Protein AF-A0A5M3M8F8-F1 (afdb_monomer)

Foldseek 3Di:
DQFQAEDEAEPPPKDKWKWAAEPPPTGTDDGRHDHAAKMWIQIPPFAIKIWGWPACPDPDERTWIDIPFWPDTFAADDRHHWYWYAYPNQKIKIDDGPDIIIGGHDHDDD

Radius of gyration: 13.14 Å; Cα contacts (8 Å, |Δi|>4): 275; chains: 1; bounding box: 34×29×32 Å

Organism: Coniophora puteana (strain RWD-64-598) (NCBI:txid741705)

Mean predicted aligned error: 5.83 Å

Sequence (110 aa):
MTWTIATVSVPSGKTYTIVGGPDGQEGAFTPGYWFSTKAYLIIPNLGYIQFEDQGNKVPGGDWSVKVSGTSSNWFYGGGGQMKITVNADGSFSITGGQKDTSGKVIAWAI

Secondary structure (DSSP, 8-state):
-----EEEE--TT---EEEEESTT--EEE-TT---SSEEEEEETTTEEEEEEEEET-STTSSEEEEETTBSS-EEE-TT--EEEEE-TTSEEEEESSSB-EEEE-BPPP-

Structure (mmCIF, N/CA/C/O backbone):
data_AF-A0A5M3M8F8-F1
#
_entry.id   AF-A0A5M3M8F8-F1
#
loop_
_atom_site.group_PDB
_atom_site.id
_atom_site.type_symbol
_atom_site.label_atom_id
_atom_site.label_alt_id
_atom_site.label_comp_id
_atom_site.label_asym_id
_atom_site.label_entit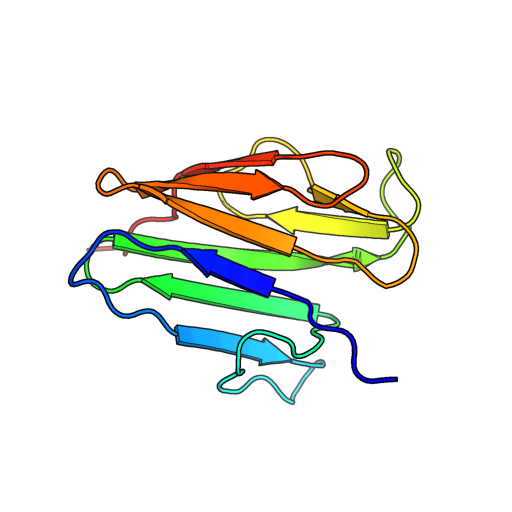y_id
_atom_site.label_seq_id
_atom_site.pdbx_PDB_ins_code
_atom_site.Cartn_x
_atom_site.Cartn_y
_atom_site.Cartn_z
_atom_site.occupancy
_atom_site.B_iso_or_equiv
_atom_site.auth_seq_id
_atom_site.auth_comp_id
_atom_site.auth_asym_id
_atom_site.auth_atom_id
_atom_site.pdbx_PDB_model_num
ATOM 1 N N . MET A 1 1 ? 8.967 -15.821 -13.588 1.00 35.94 1 MET A N 1
ATOM 2 C CA . MET A 1 1 ? 9.188 -15.626 -12.140 1.00 35.94 1 MET A CA 1
ATOM 3 C C . MET A 1 1 ? 8.011 -14.838 -11.607 1.00 35.94 1 MET A C 1
ATOM 5 O O . MET A 1 1 ? 7.681 -13.817 -12.194 1.00 35.94 1 MET A O 1
ATOM 9 N N . THR A 1 2 ? 7.342 -15.354 -10.583 1.00 31.98 2 THR A N 1
ATOM 10 C CA . THR A 1 2 ? 6.189 -14.711 -9.942 1.00 31.98 2 THR A CA 1
ATOM 11 C C . THR A 1 2 ? 6.731 -13.848 -8.808 1.00 31.98 2 THR A C 1
ATOM 13 O O . THR A 1 2 ? 7.399 -14.371 -7.919 1.00 31.98 2 THR A O 1
ATOM 16 N N . TRP A 1 3 ? 6.540 -12.533 -8.881 1.00 37.00 3 TRP A N 1
ATOM 17 C CA . TRP A 1 3 ? 7.137 -11.585 -7.939 1.00 37.00 3 TRP A CA 1
ATOM 18 C C . TRP A 1 3 ? 6.126 -11.205 -6.863 1.00 37.00 3 TRP A C 1
ATOM 20 O O . TRP A 1 3 ? 5.084 -10.645 -7.178 1.00 37.00 3 TRP A O 1
ATOM 30 N N . THR A 1 4 ? 6.438 -11.509 -5.602 1.00 42.19 4 THR A N 1
ATOM 31 C CA . THR A 1 4 ? 5.592 -11.190 -4.448 1.00 42.19 4 THR A CA 1
ATOM 32 C C . THR A 1 4 ? 5.603 -9.685 -4.172 1.00 42.19 4 THR A C 1
ATOM 34 O O . THR A 1 4 ? 6.583 -9.170 -3.645 1.00 42.19 4 THR A O 1
ATOM 37 N N . ILE A 1 5 ? 4.530 -8.974 -4.515 1.00 57.72 5 ILE A N 1
ATOM 38 C CA . ILE A 1 5 ? 4.535 -7.503 -4.497 1.00 57.72 5 ILE A CA 1
ATOM 39 C C . ILE A 1 5 ? 4.091 -6.865 -3.178 1.00 57.72 5 ILE A C 1
ATOM 41 O O . ILE A 1 5 ? 4.532 -5.756 -2.903 1.00 57.72 5 ILE A O 1
ATOM 45 N N . ALA A 1 6 ? 3.321 -7.538 -2.313 1.00 65.31 6 ALA A N 1
ATOM 46 C CA . ALA A 1 6 ? 2.947 -6.965 -1.016 1.00 65.31 6 ALA A CA 1
ATOM 47 C C . ALA A 1 6 ? 2.854 -8.005 0.110 1.00 65.31 6 ALA A C 1
ATOM 49 O O . ALA A 1 6 ? 2.089 -8.961 -0.002 1.00 65.31 6 ALA A O 1
ATOM 50 N N . THR A 1 7 ? 3.559 -7.772 1.219 1.00 77.25 7 THR A N 1
ATOM 51 C CA . THR A 1 7 ? 3.269 -8.403 2.519 1.00 77.25 7 THR A CA 1
ATOM 52 C C . THR A 1 7 ? 2.545 -7.383 3.390 1.00 77.25 7 THR A C 1
ATOM 54 O O . THR A 1 7 ? 3.053 -6.278 3.575 1.00 77.25 7 THR A O 1
ATOM 57 N N . VAL A 1 8 ? 1.377 -7.743 3.929 1.00 81.75 8 VAL A N 1
ATOM 58 C CA . VAL A 1 8 ? 0.536 -6.843 4.732 1.00 81.75 8 VAL A CA 1
ATOM 59 C C . VAL A 1 8 ? 0.407 -7.363 6.160 1.00 81.75 8 VAL A C 1
ATOM 61 O O . VAL A 1 8 ? -0.010 -8.501 6.377 1.00 81.75 8 VAL A O 1
ATOM 64 N N . SER A 1 9 ? 0.721 -6.501 7.123 1.00 84.56 9 SER A N 1
ATOM 65 C CA . SER A 1 9 ? 0.442 -6.695 8.543 1.00 84.56 9 SER A CA 1
ATOM 66 C C . SER A 1 9 ? -0.591 -5.666 8.996 1.00 84.56 9 SER A C 1
ATOM 68 O O . SER A 1 9 ? -0.378 -4.461 8.854 1.00 84.56 9 SER A O 1
ATOM 70 N N . VAL A 1 10 ? -1.717 -6.139 9.524 1.00 87.25 10 VAL A N 1
ATOM 71 C CA . VAL A 1 10 ? -2.763 -5.312 10.143 1.00 87.25 10 VAL A CA 1
ATOM 72 C C . VAL A 1 10 ? -2.892 -5.680 11.625 1.00 87.25 10 VAL A C 1
ATOM 74 O O . VAL A 1 10 ? -2.460 -6.766 12.021 1.00 87.25 10 VAL A O 1
ATOM 77 N N . PRO A 1 11 ? -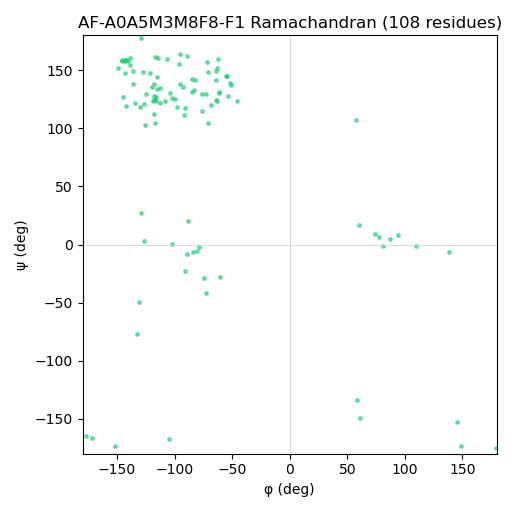3.492 -4.818 12.464 1.00 82.81 11 PRO A N 1
ATOM 78 C CA . PRO A 1 11 ? -3.710 -5.124 13.873 1.00 82.81 11 PRO A CA 1
ATOM 79 C C . PRO A 1 11 ? -4.491 -6.429 14.052 1.00 82.81 11 PRO A C 1
ATOM 81 O O . PRO A 1 11 ? -5.393 -6.731 13.266 1.00 82.81 11 PRO A O 1
ATOM 84 N N . SER A 1 12 ? -4.169 -7.179 15.109 1.00 81.69 12 SER A N 1
ATOM 85 C CA . SER A 1 12 ? -4.840 -8.447 15.419 1.00 81.69 12 SER A CA 1
ATOM 86 C C . SER A 1 12 ? -6.365 -8.291 15.434 1.00 81.69 12 SER A C 1
ATOM 88 O O . SER A 1 12 ? -6.896 -7.305 15.947 1.00 81.69 12 SER A O 1
ATOM 90 N N . GLY A 1 13 ? -7.069 -9.261 14.848 1.00 74.12 13 GLY A N 1
ATOM 91 C CA . GLY A 1 13 ? -8.531 -9.260 14.746 1.00 74.12 13 GLY A CA 1
ATOM 92 C C . GLY A 1 13 ? -9.109 -8.412 13.606 1.00 74.12 13 GLY A C 1
ATOM 93 O O . GLY A 1 13 ? -10.327 -8.405 13.433 1.00 74.12 13 GLY A O 1
ATOM 94 N N . LYS A 1 14 ? -8.284 -7.726 12.803 1.00 81.38 14 LYS A N 1
ATOM 95 C CA . LYS A 1 14 ? -8.740 -7.073 11.566 1.00 81.38 14 LYS A CA 1
ATOM 96 C C . LYS A 1 14 ? -8.509 -7.966 10.350 1.00 81.38 14 LYS A C 1
ATOM 98 O O . LYS A 1 14 ? -7.458 -8.582 10.198 1.00 81.38 14 LYS A O 1
ATOM 103 N N . THR A 1 15 ? -9.494 -7.9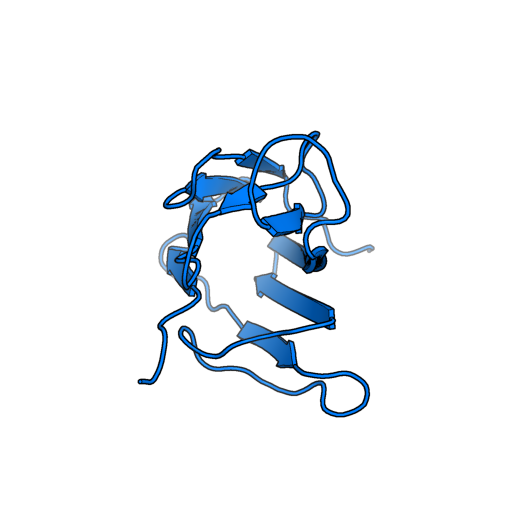95 9.459 1.00 86.50 15 THR A N 1
ATOM 104 C CA . THR A 1 15 ? -9.348 -8.528 8.102 1.00 86.50 15 THR A CA 1
ATOM 105 C C . THR A 1 15 ? -8.886 -7.420 7.159 1.00 86.50 15 THR A C 1
ATOM 107 O O . THR A 1 15 ? -8.995 -6.231 7.471 1.00 86.50 15 THR A O 1
ATOM 110 N N . TYR A 1 16 ? -8.361 -7.800 5.999 1.00 86.75 16 TYR A N 1
ATOM 111 C CA . TYR A 1 16 ? -8.072 -6.864 4.921 1.00 86.75 16 TYR A CA 1
ATOM 112 C C . TYR A 1 16 ? -8.371 -7.501 3.568 1.00 86.75 16 TYR A C 1
ATOM 114 O O . TYR A 1 16 ? -8.422 -8.724 3.429 1.00 86.75 16 TYR A O 1
ATOM 122 N N . THR A 1 17 ? -8.572 -6.664 2.561 1.00 87.50 17 THR A N 1
ATOM 123 C CA . THR A 1 17 ? -8.720 -7.096 1.170 1.00 87.50 17 THR A CA 1
ATOM 124 C C . THR A 1 17 ? -7.899 -6.176 0.292 1.00 87.50 17 THR A C 1
ATOM 126 O O . THR A 1 17 ? -7.879 -4.967 0.515 1.00 87.50 17 THR A O 1
ATOM 129 N N . ILE A 1 18 ? -7.206 -6.744 -0.691 1.00 85.56 18 ILE A N 1
ATOM 130 C CA . ILE A 1 18 ? -6.529 -5.968 -1.724 1.00 85.56 18 ILE A CA 1
ATOM 131 C C . ILE A 1 18 ? -7.370 -6.075 -2.991 1.00 85.56 18 ILE A C 1
ATOM 133 O O . ILE A 1 18 ? -7.761 -7.174 -3.378 1.00 85.56 18 ILE A O 1
ATOM 137 N N . VAL A 1 19 ? -7.664 -4.942 -3.619 1.00 85.25 19 VAL A N 1
ATOM 138 C CA . VAL A 1 19 ? -8.355 -4.870 -4.911 1.00 85.25 19 VAL A CA 1
ATOM 139 C C . VAL A 1 19 ? -7.491 -4.054 -5.856 1.00 85.25 19 VAL A C 1
ATOM 141 O O . VAL A 1 19 ? -7.059 -2.973 -5.482 1.00 85.25 19 VAL A O 1
ATOM 144 N N . GLY A 1 20 ? -7.200 -4.533 -7.055 1.00 80.06 20 GLY A N 1
ATOM 145 C CA . GLY A 1 20 ? -6.348 -3.818 -8.008 1.00 80.06 20 GLY A CA 1
ATOM 146 C C . GLY A 1 20 ? -6.250 -4.571 -9.318 1.00 80.06 20 GLY A C 1
ATOM 147 O O . GLY A 1 20 ? -7.062 -5.456 -9.544 1.00 80.06 20 GLY A O 1
ATOM 148 N N . GLY A 1 21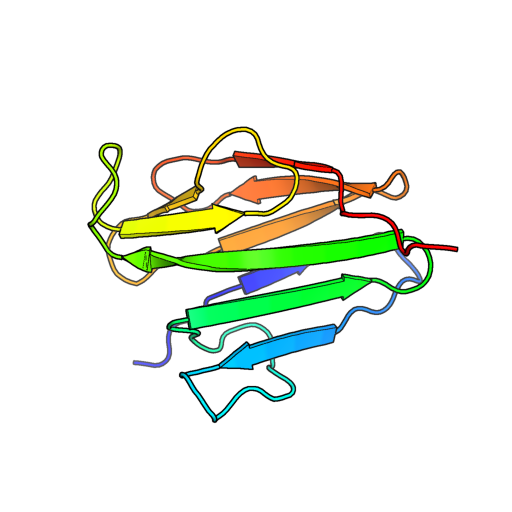 ? -5.290 -4.231 -10.171 1.00 70.38 21 GLY A N 1
ATOM 149 C CA . GLY A 1 21 ? -4.997 -4.991 -11.386 1.00 70.38 21 GLY A CA 1
ATOM 150 C C . GLY A 1 21 ? -4.470 -4.125 -12.522 1.00 70.38 21 GLY A C 1
ATOM 151 O O . GLY A 1 21 ? -4.159 -2.953 -12.304 1.00 70.38 21 GLY A O 1
ATOM 152 N N . PRO A 1 22 ? -4.295 -4.704 -13.718 1.00 74.00 22 PRO A N 1
ATOM 153 C CA . PRO A 1 22 ? -4.172 -3.939 -14.952 1.00 74.00 22 PRO A CA 1
ATOM 154 C C . PRO A 1 22 ? -5.449 -3.141 -15.241 1.00 74.00 22 PRO A C 1
ATOM 156 O O . PRO A 1 22 ? -6.524 -3.493 -14.758 1.00 74.00 22 PRO A O 1
ATOM 159 N N . ASP A 1 23 ? -5.325 -2.107 -16.074 1.00 72.75 23 ASP A N 1
ATOM 160 C CA . ASP A 1 23 ? -6.451 -1.268 -16.500 1.00 72.75 23 ASP A CA 1
ATOM 161 C C . ASP A 1 23 ? -7.594 -2.113 -17.086 1.00 72.75 23 ASP A C 1
ATOM 163 O O . ASP A 1 23 ? -7.372 -2.945 -17.976 1.00 72.75 23 ASP A O 1
ATOM 167 N N . GLY A 1 24 ? -8.809 -1.920 -16.573 1.00 69.88 24 GLY A N 1
ATOM 168 C CA . GLY A 1 24 ? -10.003 -2.649 -17.013 1.00 69.88 24 GLY A CA 1
ATOM 169 C C . GLY A 1 24 ? -10.076 -4.105 -16.537 1.00 69.88 24 GLY A C 1
ATOM 170 O O . GLY A 1 24 ? -10.941 -4.854 -16.997 1.00 69.88 24 GLY A O 1
ATOM 171 N N . GLN A 1 25 ? -9.177 -4.521 -15.640 1.00 72.12 25 GLN A N 1
ATOM 172 C CA . GLN A 1 25 ? -9.156 -5.848 -15.013 1.00 72.12 25 GLN A CA 1
ATOM 173 C C . GLN A 1 25 ? -9.057 -5.757 -13.484 1.00 72.12 25 GLN A C 1
ATOM 175 O O . GLN A 1 25 ? -8.540 -6.669 -12.831 1.00 72.12 25 GLN A O 1
ATOM 180 N N . GLU A 1 26 ? -9.537 -4.660 -12.898 1.00 77.50 26 GLU A N 1
ATOM 181 C CA . GLU A 1 26 ? -9.526 -4.479 -11.454 1.00 77.50 26 GLU A CA 1
ATOM 182 C C . GLU A 1 26 ? -10.414 -5.527 -10.765 1.00 77.50 26 GLU A C 1
ATOM 184 O O . GLU A 1 26 ? -11.606 -5.658 -11.044 1.00 77.50 26 GLU A O 1
ATOM 189 N N . GLY A 1 27 ? -9.834 -6.281 -9.834 1.00 77.44 27 GLY A N 1
ATOM 190 C CA . GLY A 1 27 ? -10.516 -7.357 -9.117 1.00 77.44 27 GLY A CA 1
ATOM 191 C C . GLY A 1 27 ? -9.930 -7.583 -7.730 1.00 77.44 27 GLY A C 1
ATOM 192 O O . GLY A 1 27 ? -9.084 -6.817 -7.278 1.00 77.44 27 GLY A O 1
ATOM 193 N N . ALA A 1 28 ? -10.376 -8.631 -7.033 1.00 75.56 28 ALA A N 1
ATOM 194 C CA . ALA A 1 28 ? -9.777 -9.040 -5.762 1.00 75.56 28 ALA A CA 1
ATOM 195 C C . ALA A 1 28 ? -8.402 -9.683 -6.001 1.00 75.56 28 ALA A C 1
ATOM 197 O O . ALA A 1 28 ? -8.267 -10.575 -6.838 1.00 75.56 28 ALA A O 1
ATOM 198 N N . PHE A 1 29 ? -7.382 -9.222 -5.279 1.00 73.12 29 PHE A N 1
ATOM 199 C CA . PHE A 1 29 ? -5.987 -9.621 -5.464 1.00 73.12 29 PHE A CA 1
ATOM 200 C C . PHE A 1 29 ? -5.460 -10.298 -4.200 1.00 73.12 29 PHE A C 1
ATOM 202 O O . PHE A 1 29 ? -5.706 -9.862 -3.074 1.00 73.12 29 PHE A O 1
ATOM 209 N N . THR A 1 30 ? -4.704 -11.377 -4.388 1.00 64.62 30 THR A N 1
ATOM 210 C CA . THR A 1 30 ? -3.957 -12.021 -3.305 1.00 64.62 30 THR A CA 1
ATOM 211 C C . THR A 1 30 ? -2.637 -11.271 -3.080 1.00 64.62 30 THR A C 1
ATOM 213 O O . THR A 1 30 ? -2.008 -10.849 -4.058 1.00 64.62 30 THR A O 1
ATOM 216 N N . PRO A 1 31 ? -2.182 -11.105 -1.821 1.00 60.53 31 PRO A N 1
ATOM 217 C CA . PRO A 1 31 ? -0.836 -10.630 -1.515 1.00 60.53 31 PRO A CA 1
ATOM 218 C C . PRO A 1 31 ? 0.201 -11.358 -2.374 1.00 60.53 31 PRO A C 1
ATOM 220 O O . PRO A 1 31 ? 0.249 -12.587 -2.387 1.00 60.53 31 PRO A O 1
ATOM 223 N N . GLY A 1 32 ? 1.001 -10.604 -3.127 1.00 58.72 32 GLY A N 1
ATOM 224 C CA . GLY A 1 32 ? 2.003 -11.182 -4.017 1.00 58.72 32 GLY A CA 1
ATOM 225 C C . GLY A 1 32 ? 1.729 -11.066 -5.518 1.00 58.72 32 GLY A C 1
ATOM 226 O O . GLY A 1 32 ? 2.566 -11.507 -6.294 1.00 58.72 32 GLY A O 1
ATOM 227 N N . TYR A 1 33 ? 0.608 -10.481 -5.939 1.00 62.44 33 TYR A N 1
ATOM 228 C CA . TYR A 1 33 ? 0.312 -10.226 -7.354 1.00 62.44 33 TYR A CA 1
ATOM 229 C C . TYR A 1 33 ? 0.678 -8.798 -7.792 1.00 62.44 33 TYR A C 1
ATOM 231 O O . TYR A 1 33 ? 0.702 -7.878 -6.975 1.00 62.44 33 TYR A O 1
ATOM 239 N N . TRP A 1 34 ? 0.941 -8.613 -9.088 1.00 67.06 34 TRP A N 1
ATOM 240 C CA . TRP A 1 34 ? 1.335 -7.332 -9.680 1.00 67.06 34 TRP A CA 1
ATOM 241 C C . TRP A 1 34 ? 0.144 -6.457 -10.043 1.00 67.06 34 TRP A C 1
ATOM 243 O O . TRP A 1 34 ? -0.875 -6.956 -10.510 1.00 67.06 34 TRP A O 1
ATOM 253 N N . PHE A 1 35 ? 0.289 -5.149 -9.842 1.00 73.12 35 PHE A N 1
ATOM 254 C CA . PHE A 1 35 ? -0.626 -4.133 -10.353 1.00 73.12 35 PHE A CA 1
ATOM 255 C C . PHE A 1 35 ? 0.167 -3.178 -11.246 1.00 73.12 35 PHE A C 1
ATOM 257 O O . PHE A 1 35 ? 1.350 -2.956 -10.999 1.00 73.12 35 PHE A O 1
ATOM 264 N N . SER A 1 36 ? -0.472 -2.636 -12.281 1.00 71.19 36 SER A N 1
ATOM 265 C CA . SER A 1 36 ? 0.171 -1.708 -13.227 1.00 71.19 36 SER A CA 1
ATOM 266 C C . SER A 1 36 ? -0.590 -0.393 -13.400 1.00 71.19 36 SER A C 1
ATOM 268 O O . SER A 1 36 ? -0.204 0.439 -14.216 1.00 71.19 36 SER A O 1
ATOM 270 N N . THR A 1 37 ? -1.688 -0.200 -12.663 1.00 80.94 37 THR A N 1
ATOM 271 C CA . THR A 1 37 ? -2.444 1.059 -12.635 1.00 80.94 37 THR A CA 1
ATOM 272 C C . THR A 1 37 ? -2.753 1.461 -11.204 1.00 80.94 37 THR A C 1
ATOM 274 O O . THR A 1 37 ? -2.080 2.330 -10.648 1.00 80.94 37 THR A O 1
ATOM 277 N N . LYS A 1 38 ? -3.741 0.820 -10.578 1.00 86.50 38 LYS A N 1
ATOM 278 C CA . LYS A 1 38 ? -4.184 1.126 -9.220 1.00 86.50 38 LYS A CA 1
ATOM 279 C C . LYS A 1 38 ? -4.415 -0.137 -8.410 1.00 86.50 38 LYS A C 1
ATOM 281 O O . LYS A 1 38 ? -4.820 -1.176 -8.928 1.00 86.50 38 LYS A O 1
ATOM 286 N N . ALA A 1 39 ? -4.185 -0.013 -7.113 1.00 87.69 39 ALA A N 1
ATOM 287 C CA . ALA A 1 39 ? -4.598 -0.992 -6.127 1.00 87.69 39 ALA A CA 1
ATOM 288 C C . ALA A 1 39 ? -5.095 -0.292 -4.859 1.00 87.69 39 ALA A C 1
ATOM 290 O O . ALA A 1 39 ? -4.749 0.853 -4.579 1.00 87.69 39 ALA A O 1
ATOM 291 N N . TYR A 1 40 ? -5.894 -0.999 -4.078 1.00 88.69 40 TYR A N 1
ATOM 292 C CA . TYR A 1 40 ? -6.530 -0.537 -2.859 1.00 88.69 40 TYR A CA 1
ATOM 293 C C . TYR A 1 40 ? -6.353 -1.606 -1.793 1.00 88.69 40 TYR A C 1
ATOM 295 O O . TYR A 1 40 ? -6.804 -2.734 -1.974 1.00 88.69 40 TYR A O 1
ATOM 303 N N . LEU A 1 41 ? -5.725 -1.255 -0.674 1.00 90.38 41 LEU A N 1
ATOM 304 C CA . LEU A 1 41 ? -5.775 -2.047 0.550 1.00 90.38 41 LEU A CA 1
ATOM 305 C C . LEU A 1 41 ? -6.938 -1.533 1.395 1.00 90.38 41 LEU A C 1
ATOM 307 O O . LEU A 1 41 ? -6.886 -0.419 1.912 1.00 90.38 41 LEU A O 1
ATOM 311 N N . ILE A 1 42 ? -7.975 -2.347 1.527 1.00 91.44 42 ILE A N 1
ATOM 312 C CA . ILE A 1 42 ? -9.213 -2.048 2.245 1.00 91.44 42 ILE A CA 1
ATOM 313 C C . ILE A 1 42 ? -9.138 -2.691 3.628 1.00 91.44 42 ILE A C 1
ATOM 315 O O . ILE A 1 42 ? -8.928 -3.901 3.744 1.00 91.44 42 ILE A O 1
ATOM 319 N N . ILE A 1 43 ? -9.330 -1.884 4.674 1.00 91.31 43 ILE A N 1
ATOM 320 C CA . ILE A 1 43 ? -9.292 -2.320 6.073 1.00 91.31 43 ILE A CA 1
ATOM 321 C C . ILE A 1 43 ? -10.607 -1.891 6.741 1.00 91.31 43 ILE A C 1
ATOM 323 O O . ILE A 1 43 ? -10.784 -0.708 7.070 1.00 91.31 43 ILE A O 1
ATOM 327 N N . PRO A 1 44 ? -11.554 -2.826 6.952 1.00 89.25 44 PRO A N 1
ATOM 328 C CA . PRO A 1 44 ? -12.836 -2.521 7.573 1.00 89.25 44 PRO A CA 1
ATOM 329 C C . PRO A 1 44 ? -12.689 -1.781 8.909 1.00 89.25 44 PRO A C 1
ATOM 331 O O . PRO A 1 44 ? -11.814 -2.081 9.736 1.00 89.25 44 PRO A O 1
ATOM 334 N N . ASN A 1 45 ? -13.565 -0.794 9.114 1.00 87.56 45 ASN A N 1
ATOM 335 C CA . ASN A 1 45 ? -13.591 0.083 10.291 1.00 87.56 45 ASN A CA 1
ATOM 336 C C . ASN A 1 45 ? -12.309 0.907 10.510 1.00 87.56 45 ASN A C 1
ATOM 338 O O . ASN A 1 45 ? -12.068 1.369 11.622 1.00 87.56 45 ASN A O 1
ATOM 342 N N . LEU A 1 46 ? -11.454 1.041 9.494 1.00 91.06 46 LEU A N 1
ATOM 343 C CA . LEU A 1 46 ? -10.249 1.866 9.566 1.00 91.06 46 LEU A CA 1
ATOM 344 C C . LEU A 1 46 ? -10.135 2.796 8.356 1.00 91.06 46 LEU A C 1
ATOM 346 O O . LEU A 1 46 ? -9.953 3.996 8.530 1.00 91.06 46 LEU A O 1
ATOM 350 N N . GLY A 1 47 ? -10.289 2.258 7.147 1.00 94.25 47 GLY A N 1
ATOM 351 C CA . GLY A 1 47 ? -10.182 3.036 5.916 1.00 94.25 47 GLY A CA 1
ATOM 352 C C . GLY A 1 47 ? -9.570 2.232 4.779 1.00 94.25 47 GLY A C 1
ATOM 353 O O . GLY A 1 47 ? -9.635 0.998 4.765 1.00 94.25 47 GLY A O 1
ATOM 354 N N . TYR A 1 48 ? -8.933 2.937 3.851 1.00 93.88 48 TYR A N 1
ATOM 355 C CA . TYR A 1 48 ? -8.184 2.327 2.760 1.00 93.88 48 TYR A CA 1
ATOM 356 C C . TYR A 1 48 ? -6.855 3.039 2.480 1.00 93.88 48 TYR A C 1
ATOM 358 O O . TYR A 1 48 ? -6.643 4.194 2.858 1.00 93.88 48 TYR A O 1
ATOM 366 N N . ILE A 1 49 ? -5.957 2.331 1.796 1.00 94.06 49 ILE A N 1
ATOM 367 C CA . ILE A 1 49 ? -4.750 2.887 1.179 1.00 94.06 49 ILE A CA 1
ATOM 368 C C . ILE A 1 49 ? -4.856 2.637 -0.321 1.00 94.06 49 ILE A C 1
ATOM 370 O O . ILE A 1 49 ? -5.007 1.492 -0.737 1.00 94.06 49 ILE A O 1
ATOM 374 N N . GLN A 1 50 ? -4.786 3.692 -1.124 1.00 92.94 50 GLN A N 1
ATOM 375 C CA . GLN A 1 50 ? -4.670 3.601 -2.572 1.00 92.94 50 GLN A CA 1
ATOM 376 C C . GLN A 1 50 ? -3.196 3.637 -2.980 1.00 92.94 50 GLN A C 1
ATOM 378 O O . GLN A 1 50 ? -2.428 4.485 -2.520 1.00 92.94 50 GLN A O 1
ATOM 383 N N . PHE A 1 51 ? -2.845 2.748 -3.896 1.00 90.81 51 PHE A N 1
ATOM 384 C CA . PHE A 1 51 ? -1.573 2.671 -4.593 1.00 90.81 51 PHE A CA 1
ATOM 385 C C . PHE A 1 51 ? -1.823 2.997 -6.059 1.00 90.81 51 PHE A C 1
ATOM 387 O O . PHE A 1 51 ? -2.773 2.488 -6.651 1.00 90.81 51 PHE A O 1
ATOM 394 N N . GLU A 1 52 ? -0.986 3.837 -6.644 1.00 90.38 52 GLU A N 1
ATOM 395 C CA . GLU A 1 52 ? -1.017 4.149 -8.068 1.00 90.38 52 GLU A CA 1
ATOM 396 C C . GLU A 1 52 ? 0.394 3.996 -8.625 1.00 90.38 52 GLU A C 1
ATOM 398 O O . GLU A 1 52 ? 1.317 4.682 -8.175 1.00 90.38 52 GLU A O 1
ATOM 403 N N . ASP A 1 53 ? 0.571 3.081 -9.575 1.00 87.69 53 ASP A N 1
ATOM 404 C CA . ASP A 1 53 ? 1.855 2.914 -10.250 1.00 87.69 53 ASP A CA 1
ATOM 405 C C . ASP A 1 53 ? 2.112 4.148 -11.125 1.00 87.69 53 ASP A C 1
ATOM 407 O O . ASP A 1 53 ? 1.310 4.506 -11.988 1.00 87.69 53 ASP A O 1
ATOM 411 N N . GLN A 1 54 ? 3.208 4.854 -10.857 1.00 88.50 54 GLN A N 1
ATOM 412 C CA . GLN A 1 54 ? 3.619 6.034 -11.623 1.00 88.50 54 GLN A CA 1
ATOM 413 C C . GLN A 1 54 ? 4.750 5.709 -12.602 1.00 88.50 54 GLN A C 1
ATOM 415 O O . GLN A 1 54 ? 5.217 6.590 -13.332 1.00 88.50 54 GLN A O 1
ATOM 420 N N . GLY A 1 55 ? 5.198 4.456 -12.636 1.00 86.06 55 GLY A N 1
ATOM 421 C CA . GLY A 1 55 ? 6.324 4.043 -13.446 1.00 86.06 55 GLY A CA 1
ATOM 422 C C . GLY A 1 55 ? 7.618 4.775 -13.060 1.00 86.06 55 GLY A C 1
ATOM 423 O O . GLY A 1 55 ? 7.813 5.204 -11.918 1.00 86.06 55 GLY A O 1
ATOM 424 N N . ASN A 1 56 ? 8.483 4.979 -14.053 1.00 85.44 56 ASN A N 1
ATOM 425 C CA . ASN A 1 56 ? 9.750 5.712 -13.952 1.00 85.44 56 ASN A CA 1
ATOM 426 C C . ASN A 1 56 ? 9.608 7.231 -14.196 1.00 85.44 56 ASN A C 1
ATOM 428 O O . ASN A 1 56 ? 10.570 7.907 -14.555 1.00 85.44 56 ASN A O 1
ATOM 432 N N . LYS A 1 57 ? 8.396 7.782 -14.051 1.00 78.12 57 LYS A N 1
ATOM 433 C CA . LYS A 1 57 ? 8.087 9.178 -14.415 1.00 78.12 57 LYS A CA 1
ATOM 434 C C . LYS A 1 57 ? 8.430 10.195 -13.321 1.00 78.12 57 LYS A C 1
ATOM 436 O O . LYS A 1 57 ? 8.301 11.394 -13.549 1.00 78.12 57 LYS A O 1
ATOM 441 N N . VAL A 1 58 ? 8.827 9.738 -12.131 1.00 80.62 58 VAL A N 1
ATOM 442 C CA . VAL A 1 58 ? 9.049 10.586 -10.951 1.00 80.62 58 VAL A CA 1
ATOM 443 C C . VAL A 1 58 ? 10.521 10.525 -10.526 1.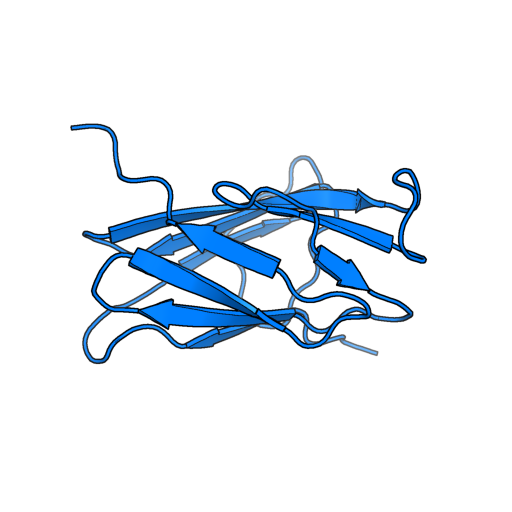00 80.62 58 VAL A C 1
ATOM 445 O O . VAL A 1 58 ? 11.015 9.430 -10.257 1.00 80.62 58 VAL A O 1
ATOM 448 N N . PRO A 1 59 ? 11.226 11.668 -10.408 1.00 75.69 59 PRO A N 1
ATOM 449 C CA . PRO A 1 59 ? 12.597 11.697 -9.901 1.00 75.69 59 PRO A CA 1
ATOM 450 C C . PRO A 1 59 ? 12.686 11.175 -8.458 1.00 75.69 59 PRO A C 1
ATOM 452 O O . PRO A 1 59 ? 11.930 11.618 -7.592 1.00 75.69 59 PRO A O 1
ATOM 455 N N . GLY A 1 60 ? 13.629 10.267 -8.185 1.00 70.06 60 GLY A N 1
ATOM 456 C CA . GLY A 1 60 ? 13.871 9.733 -6.834 1.00 70.06 60 GLY A CA 1
ATOM 457 C C . GLY A 1 60 ? 14.144 8.226 -6.739 1.00 70.06 60 GLY A C 1
ATOM 458 O O . GLY A 1 60 ? 14.482 7.762 -5.653 1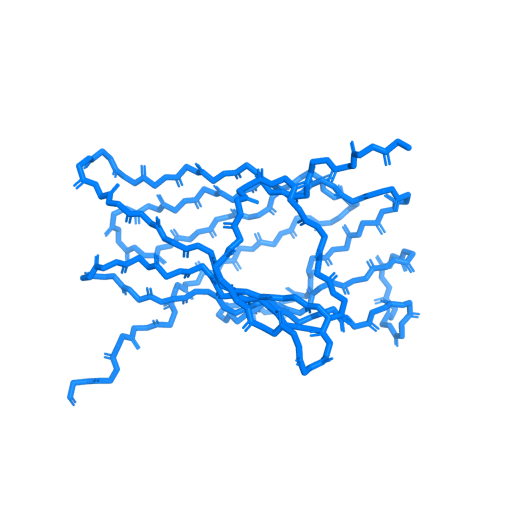.00 70.06 60 GLY A O 1
ATOM 459 N N . GLY A 1 61 ? 14.027 7.480 -7.843 1.00 76.44 61 GLY A N 1
ATOM 460 C CA . GLY A 1 61 ? 14.334 6.047 -7.953 1.00 76.44 61 GLY A CA 1
ATOM 461 C C . GLY A 1 61 ? 14.059 5.526 -9.368 1.00 76.44 61 GLY A C 1
ATOM 462 O O . GLY A 1 61 ? 13.707 6.317 -10.244 1.00 76.44 61 GLY A O 1
ATOM 463 N N . ASP A 1 62 ? 14.202 4.216 -9.586 1.00 84.75 62 ASP A N 1
ATOM 464 C CA . ASP A 1 62 ? 13.977 3.606 -10.911 1.00 84.75 62 ASP A CA 1
ATOM 465 C C . ASP A 1 62 ? 12.483 3.551 -11.261 1.00 84.75 62 ASP A C 1
ATOM 467 O O . ASP A 1 62 ? 12.080 3.860 -12.382 1.00 84.75 62 ASP A O 1
ATOM 471 N N . TRP A 1 63 ? 11.659 3.188 -10.276 1.00 89.06 63 TRP A N 1
ATOM 472 C CA . TRP A 1 63 ? 10.206 3.082 -10.371 1.00 89.06 63 TRP A CA 1
ATOM 473 C C . TRP A 1 63 ? 9.555 3.633 -9.103 1.00 89.06 63 TRP A C 1
ATOM 475 O O . TRP A 1 63 ? 10.166 3.641 -8.027 1.00 89.06 63 TRP A O 1
ATOM 485 N N . SER A 1 64 ? 8.307 4.097 -9.202 1.00 91.12 64 SER A N 1
ATOM 486 C CA . SER A 1 64 ? 7.612 4.678 -8.054 1.00 91.12 64 SER A CA 1
ATOM 487 C C . SER A 1 64 ? 6.124 4.355 -7.998 1.00 91.12 64 SER A C 1
ATOM 489 O O . SER A 1 64 ? 5.442 4.269 -9.017 1.00 91.12 64 SER A O 1
ATOM 491 N N . VAL A 1 65 ? 5.619 4.239 -6.771 1.00 91.00 65 VAL A N 1
ATOM 492 C CA . VAL A 1 65 ? 4.196 4.104 -6.460 1.00 91.00 65 VAL A CA 1
ATOM 493 C C . VAL A 1 65 ? 3.768 5.321 -5.653 1.00 91.00 65 VAL A C 1
ATOM 495 O O . VAL A 1 65 ? 4.323 5.604 -4.584 1.00 91.00 65 VAL A O 1
ATOM 498 N N . LYS A 1 66 ? 2.762 6.043 -6.145 1.00 93.56 66 LYS A N 1
ATOM 499 C CA . LYS A 1 66 ? 2.084 7.078 -5.365 1.00 93.56 66 LYS A CA 1
ATOM 500 C C . LYS A 1 66 ? 1.150 6.398 -4.372 1.00 93.56 66 LYS A C 1
ATOM 502 O O . LYS A 1 66 ? 0.353 5.542 -4.749 1.00 93.56 66 LYS A O 1
ATOM 507 N N . VAL A 1 67 ? 1.251 6.786 -3.107 1.00 94.88 67 VAL A N 1
ATOM 508 C CA . VAL A 1 67 ? 0.492 6.180 -2.011 1.00 94.88 67 VAL A CA 1
ATOM 509 C C . VAL A 1 67 ? -0.399 7.246 -1.385 1.00 94.88 67 VAL A C 1
ATOM 511 O O . VAL A 1 67 ? 0.065 8.331 -1.041 1.00 94.88 67 VAL A O 1
ATOM 514 N N . SER A 1 68 ? -1.696 6.976 -1.253 1.00 95.75 68 SER A N 1
ATOM 515 C CA . SER A 1 68 ? -2.608 7.918 -0.598 1.00 95.75 68 SER A CA 1
ATOM 516 C C . SER A 1 68 ? -2.248 8.098 0.875 1.00 95.75 68 SER A C 1
ATOM 518 O O . SER A 1 68 ? -1.937 7.122 1.557 1.00 95.75 68 SER A O 1
ATOM 520 N N . GLY A 1 69 ? -2.369 9.323 1.384 1.00 94.44 69 GLY A N 1
ATOM 521 C CA . GLY A 1 69 ? -2.124 9.611 2.798 1.00 94.44 69 GLY A CA 1
ATOM 522 C C . GLY A 1 69 ? -0.645 9.692 3.184 1.00 94.44 69 GLY A C 1
ATOM 523 O O . GLY A 1 69 ? -0.350 9.837 4.369 1.00 94.44 69 GLY A O 1
ATOM 524 N N . THR A 1 70 ? 0.273 9.628 2.213 1.00 96.06 70 THR A N 1
ATOM 525 C CA . THR A 1 70 ? 1.701 9.923 2.394 1.00 96.06 70 THR A CA 1
ATOM 526 C C . THR A 1 70 ? 2.058 11.269 1.752 1.00 96.06 70 THR A C 1
ATOM 528 O O . THR A 1 70 ? 1.350 11.771 0.878 1.00 96.06 70 THR A O 1
ATOM 531 N N . SER A 1 71 ? 3.177 11.867 2.172 1.00 91.81 71 SER A N 1
ATOM 532 C CA . SER A 1 71 ? 3.732 13.083 1.552 1.00 91.81 71 SER A CA 1
ATOM 533 C C . SER A 1 71 ? 4.710 12.793 0.408 1.00 91.81 71 SER A C 1
ATOM 535 O O . SER A 1 71 ? 5.155 13.714 -0.275 1.00 91.81 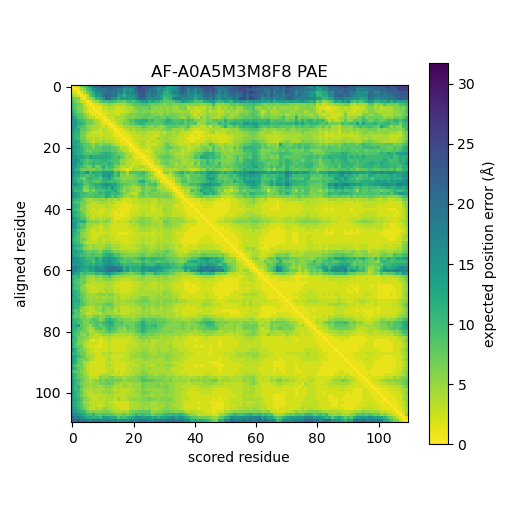71 SER A O 1
ATOM 537 N N . SER A 1 72 ? 5.077 11.524 0.200 1.00 91.12 72 SER A N 1
ATOM 538 C CA . SER A 1 72 ? 6.020 11.118 -0.842 1.00 91.12 72 SER A CA 1
ATOM 539 C C . SER A 1 72 ? 5.725 9.722 -1.383 1.00 91.12 72 SER A C 1
ATOM 541 O O . SER A 1 72 ? 5.198 8.861 -0.668 1.00 91.12 72 SER A O 1
ATOM 543 N N . ASN A 1 73 ? 6.095 9.504 -2.648 1.00 93.06 73 ASN A N 1
ATOM 544 C CA . ASN A 1 73 ? 6.015 8.197 -3.290 1.00 93.06 73 ASN A CA 1
ATOM 545 C C . ASN A 1 73 ? 6.928 7.186 -2.589 1.00 93.06 73 ASN A C 1
ATOM 547 O O . ASN A 1 73 ? 7.980 7.540 -2.049 1.00 93.06 73 ASN A O 1
ATOM 551 N N . TRP A 1 74 ? 6.536 5.919 -2.665 1.00 93.12 74 TRP A N 1
ATOM 552 C CA . TRP A 1 74 ? 7.431 4.801 -2.401 1.00 93.12 74 TRP A CA 1
ATOM 553 C C . TRP A 1 74 ? 8.233 4.503 -3.669 1.00 93.12 74 TRP A C 1
ATOM 555 O O . TRP A 1 74 ? 7.650 4.431 -4.753 1.00 93.12 74 TRP A O 1
ATOM 565 N N . PHE A 1 75 ? 9.549 4.343 -3.548 1.00 91.81 75 PHE A N 1
ATOM 566 C CA . PHE A 1 75 ? 10.428 4.080 -4.692 1.00 91.81 75 PHE A CA 1
ATOM 567 C C . PHE A 1 75 ? 11.060 2.705 -4.578 1.00 91.81 75 PHE A C 1
ATOM 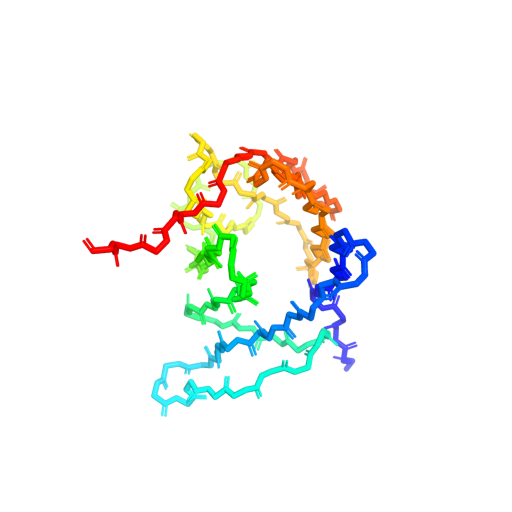569 O O . PHE A 1 75 ? 11.428 2.277 -3.481 1.00 91.81 75 PHE A O 1
ATOM 576 N N . TYR A 1 76 ? 11.232 2.032 -5.709 1.00 88.19 76 TYR A N 1
ATOM 577 C CA . TYR A 1 76 ? 11.817 0.701 -5.772 1.00 88.19 76 TYR A CA 1
ATOM 578 C C . TYR A 1 76 ? 12.650 0.508 -7.040 1.00 88.19 76 TYR A C 1
ATOM 580 O O . TYR A 1 76 ? 12.454 1.186 -8.046 1.00 88.19 76 TYR A O 1
ATOM 588 N N . GLY A 1 77 ? 13.572 -0.451 -6.969 1.00 83.38 77 GLY A N 1
ATOM 589 C CA . GLY A 1 77 ? 14.316 -0.968 -8.114 1.00 83.38 77 GLY A CA 1
ATOM 590 C C . GLY A 1 77 ? 13.966 -2.434 -8.372 1.00 83.38 77 GLY A C 1
ATOM 591 O O . GLY A 1 77 ? 13.462 -3.133 -7.485 1.00 83.38 77 GLY A O 1
ATOM 592 N N . GLY A 1 78 ? 14.241 -2.916 -9.584 1.00 81.50 78 GLY A N 1
ATOM 593 C CA . GLY A 1 78 ? 13.967 -4.303 -9.972 1.00 81.50 78 GLY A CA 1
ATOM 594 C C . GLY A 1 78 ? 12.488 -4.687 -9.828 1.00 81.50 78 GLY A C 1
ATOM 595 O O . GLY A 1 78 ? 11.608 -3.951 -10.256 1.00 81.50 78 GLY A O 1
ATOM 596 N N . GLY A 1 79 ? 12.213 -5.854 -9.236 1.00 73.38 79 GLY A N 1
ATOM 597 C CA . GLY A 1 79 ? 10.861 -6.424 -9.145 1.00 73.38 79 GLY A CA 1
ATOM 598 C C . GLY A 1 79 ? 9.941 -5.849 -8.061 1.00 73.38 79 GLY A C 1
ATOM 599 O O . GLY A 1 79 ? 8.812 -6.311 -7.988 1.00 73.38 79 GLY A O 1
ATOM 600 N N . GLY A 1 80 ? 10.408 -4.903 -7.231 1.00 75.19 80 GLY A N 1
ATOM 601 C CA . GLY A 1 80 ? 9.607 -4.181 -6.225 1.00 75.19 80 GLY A CA 1
ATOM 602 C C . GLY A 1 80 ? 8.888 -5.053 -5.185 1.00 75.19 80 GLY A C 1
ATOM 603 O O . GLY A 1 80 ? 7.869 -5.670 -5.472 1.00 75.19 80 GLY A O 1
ATOM 604 N N . GLN A 1 81 ? 9.357 -5.062 -3.933 1.00 81.94 81 GLN A N 1
ATOM 605 C CA . GLN A 1 81 ? 8.691 -5.800 -2.848 1.00 81.94 81 GLN A CA 1
ATOM 606 C C . GLN A 1 81 ? 8.204 -4.855 -1.754 1.00 81.94 81 GLN A C 1
ATOM 608 O O . GLN A 1 81 ? 8.988 -4.367 -0.941 1.00 81.94 81 GLN A O 1
ATOM 613 N N . MET A 1 82 ? 6.896 -4.614 -1.717 1.00 85.00 82 MET A N 1
ATOM 614 C CA . MET A 1 82 ? 6.279 -3.726 -0.742 1.00 85.00 82 MET A CA 1
ATOM 615 C C . MET A 1 82 ? 5.989 -4.469 0.570 1.00 85.00 82 MET A C 1
ATOM 617 O O . MET A 1 82 ? 5.390 -5.545 0.585 1.00 85.00 82 MET A O 1
ATOM 621 N N . LYS A 1 83 ? 6.375 -3.893 1.707 1.00 88.69 83 LYS A N 1
ATOM 622 C CA . LYS A 1 83 ? 5.997 -4.387 3.041 1.00 88.69 83 LYS A CA 1
ATOM 623 C C . LYS A 1 83 ? 5.188 -3.321 3.755 1.00 88.69 83 LYS A C 1
ATOM 625 O O . LYS A 1 83 ? 5.741 -2.276 4.087 1.00 88.69 83 LYS A O 1
ATOM 630 N N . ILE A 1 84 ? 3.906 -3.588 3.981 1.00 91.50 84 ILE A N 1
ATOM 631 C CA . ILE A 1 84 ? 2.950 -2.640 4.554 1.00 91.50 84 ILE A CA 1
ATOM 632 C C . ILE A 1 84 ? 2.618 -3.074 5.982 1.00 91.50 84 ILE A C 1
ATOM 634 O O . ILE A 1 84 ? 2.121 -4.180 6.198 1.00 91.50 84 ILE A O 1
ATOM 638 N N . THR A 1 85 ? 2.834 -2.183 6.944 1.00 94.06 85 THR A N 1
ATOM 639 C CA . THR A 1 85 ? 2.416 -2.375 8.339 1.00 94.06 85 THR A CA 1
ATOM 640 C C . THR A 1 85 ? 1.419 -1.293 8.707 1.00 94.06 85 THR A C 1
ATOM 642 O O . THR A 1 85 ? 1.727 -0.111 8.575 1.00 94.06 85 THR A O 1
ATOM 645 N N . VAL A 1 86 ? 0.238 -1.688 9.179 1.00 94.44 86 VAL A N 1
ATOM 646 C CA . VAL A 1 86 ? -0.830 -0.777 9.603 1.00 94.44 86 VAL A CA 1
ATOM 647 C C . VAL A 1 86 ? -1.073 -0.927 11.100 1.00 94.44 86 VAL A C 1
ATOM 649 O O . VAL A 1 86 ? -1.191 -2.037 11.615 1.00 94.44 86 VAL A O 1
ATOM 652 N N . ASN A 1 87 ? -1.176 0.199 11.796 1.00 93.69 87 ASN A N 1
ATOM 653 C CA . ASN A 1 87 ? -1.445 0.267 13.227 1.00 93.69 87 ASN A CA 1
ATOM 654 C C . ASN A 1 87 ? -2.941 0.460 13.510 1.00 93.69 87 ASN A C 1
ATOM 656 O O . ASN A 1 87 ? -3.725 0.852 12.644 1.00 93.69 87 ASN A O 1
ATOM 660 N N . ALA A 1 88 ? -3.344 0.204 14.757 1.00 91.19 88 ALA A N 1
ATOM 661 C CA . ALA A 1 88 ? -4.741 0.303 15.192 1.00 91.19 88 ALA A CA 1
ATOM 662 C C . ALA A 1 88 ? -5.331 1.710 15.036 1.00 91.19 88 ALA A C 1
ATOM 664 O O . ALA A 1 88 ? -6.529 1.850 14.811 1.00 91.19 88 ALA A O 1
ATOM 665 N N . ASP A 1 89 ? -4.488 2.736 15.111 1.00 93.00 89 ASP A N 1
ATOM 666 C CA . ASP A 1 89 ? -4.879 4.130 14.942 1.00 93.00 89 ASP A CA 1
ATOM 667 C C . ASP A 1 89 ? -5.015 4.544 13.466 1.00 93.00 89 ASP A C 1
ATOM 669 O O . ASP A 1 89 ? -5.392 5.680 13.196 1.00 93.00 89 ASP A O 1
ATOM 673 N N . GLY A 1 90 ? -4.664 3.676 12.511 1.00 92.31 90 GLY A N 1
ATOM 674 C CA . GLY A 1 90 ? -4.680 3.967 11.076 1.00 92.31 90 GLY A CA 1
ATOM 675 C C . GLY A 1 90 ? -3.402 4.605 10.535 1.00 92.31 90 GLY A C 1
ATOM 676 O O . GLY A 1 90 ? -3.368 4.980 9.364 1.00 92.31 90 GLY A O 1
ATOM 677 N N . SER A 1 91 ? -2.354 4.758 11.350 1.00 96.62 91 SER A N 1
ATOM 678 C CA . SER A 1 91 ? -1.016 5.042 10.817 1.00 96.62 91 SER A CA 1
ATOM 679 C C . SER A 1 91 ? -0.454 3.807 10.117 1.00 96.62 91 SER A C 1
ATOM 681 O O . SER A 1 91 ? -0.759 2.675 10.500 1.00 96.62 91 SER A O 1
ATOM 683 N N . PHE A 1 92 ? 0.353 4.013 9.080 1.00 96.19 92 PHE A N 1
ATOM 684 C CA . PHE A 1 92 ? 1.010 2.920 8.375 1.00 96.19 92 PHE A CA 1
ATOM 685 C C . PHE A 1 92 ? 2.427 3.281 7.928 1.00 96.19 92 PHE A C 1
ATOM 687 O O . PHE A 1 92 ? 2.764 4.455 7.750 1.00 96.19 92 PHE A O 1
ATOM 694 N N . SER A 1 93 ? 3.238 2.252 7.697 1.00 95.81 93 SER A N 1
ATOM 695 C CA . SER A 1 93 ? 4.544 2.350 7.048 1.00 95.81 93 SER A CA 1
ATOM 696 C C . SER A 1 93 ? 4.655 1.367 5.888 1.00 95.81 93 SER A C 1
ATOM 698 O O . SER A 1 93 ? 4.053 0.290 5.899 1.00 95.81 93 SER A O 1
ATOM 700 N N . ILE A 1 94 ? 5.423 1.765 4.878 1.00 93.94 94 ILE A N 1
ATOM 701 C CA . ILE A 1 94 ? 5.731 0.978 3.692 1.00 93.94 94 ILE A CA 1
ATOM 702 C C . ILE A 1 94 ? 7.243 0.918 3.532 1.00 93.94 94 ILE A C 1
ATOM 704 O O . ILE A 1 94 ? 7.894 1.954 3.391 1.00 93.94 94 ILE A O 1
ATOM 708 N N . THR A 1 95 ? 7.782 -0.300 3.534 1.00 91.56 95 THR A N 1
ATOM 709 C CA . THR A 1 95 ? 9.223 -0.569 3.432 1.00 91.56 95 THR A CA 1
ATOM 710 C C . THR A 1 95 ? 9.548 -1.586 2.338 1.00 91.56 95 THR A C 1
ATOM 712 O O . THR A 1 95 ? 8.643 -2.118 1.691 1.00 91.56 95 THR A O 1
ATOM 715 N N 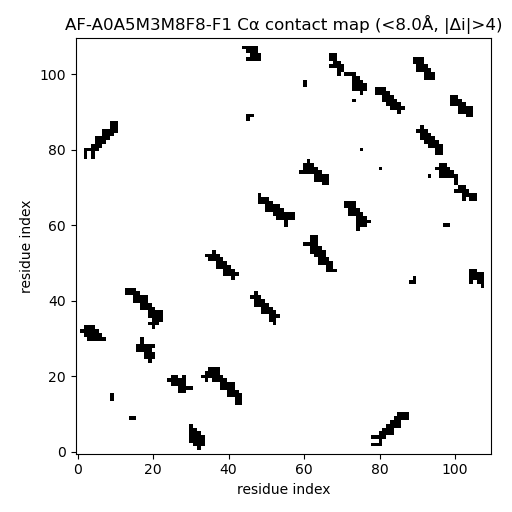. GLY A 1 96 ? 10.839 -1.869 2.130 1.00 85.75 96 GLY A N 1
ATOM 716 C CA . GLY A 1 96 ? 11.317 -2.890 1.183 1.00 85.75 96 GLY A CA 1
ATOM 717 C C . GLY A 1 96 ? 11.662 -2.354 -0.210 1.00 85.75 96 GLY A C 1
ATOM 718 O O . GLY A 1 96 ? 11.926 -3.135 -1.122 1.00 85.75 96 GLY A O 1
ATOM 719 N N . GLY A 1 97 ? 11.664 -1.028 -0.365 1.00 87.06 97 GLY A N 1
ATOM 720 C CA . GLY A 1 97 ? 12.056 -0.335 -1.589 1.00 87.06 97 GLY A CA 1
ATOM 721 C C . GLY A 1 97 ? 13.438 0.312 -1.478 1.00 87.06 97 GLY A C 1
ATOM 722 O O . GLY A 1 97 ? 14.191 0.068 -0.540 1.00 87.06 97 GLY A O 1
ATOM 723 N N . GLN A 1 98 ? 13.751 1.179 -2.439 1.00 90.38 98 GLN A N 1
ATOM 724 C CA . GLN A 1 98 ? 14.883 2.110 -2.366 1.00 90.38 98 GLN A CA 1
ATOM 725 C C . GLN A 1 98 ? 14.588 3.275 -1.410 1.00 90.38 98 GLN A C 1
ATOM 727 O O . GLN A 1 98 ? 15.507 3.837 -0.816 1.00 90.38 98 GLN A O 1
ATOM 732 N N . LYS A 1 99 ? 13.307 3.641 -1.263 1.00 90.94 99 LYS A N 1
ATOM 733 C CA . LYS A 1 99 ? 12.857 4.686 -0.343 1.00 90.94 99 LYS A CA 1
ATOM 734 C C . LYS A 1 99 ? 11.532 4.308 0.303 1.00 90.94 99 LYS A C 1
ATOM 736 O O . LYS A 1 99 ? 10.519 4.167 -0.383 1.00 90.94 99 LYS A O 1
ATOM 741 N N . ASP A 1 100 ? 11.560 4.210 1.624 1.00 91.94 100 ASP A N 1
ATOM 742 C CA . ASP A 1 100 ? 10.394 3.945 2.460 1.00 91.94 100 ASP A CA 1
ATOM 743 C C . ASP A 1 100 ? 9.459 5.164 2.528 1.00 91.94 100 ASP A C 1
ATOM 745 O O . ASP A 1 100 ? 9.873 6.310 2.326 1.00 91.94 100 ASP A O 1
ATOM 749 N N . THR A 1 101 ? 8.184 4.924 2.831 1.00 94.19 101 THR A N 1
ATOM 750 C CA . THR A 1 101 ? 7.188 5.987 3.037 1.00 94.19 101 THR A CA 1
ATOM 751 C C . THR A 1 101 ? 6.226 5.614 4.162 1.00 94.19 101 THR A C 1
ATOM 753 O O . THR A 1 101 ? 6.080 4.445 4.519 1.00 94.19 101 THR A O 1
ATOM 756 N N . SER A 1 102 ? 5.571 6.602 4.755 1.00 96.62 102 SER A N 1
ATOM 757 C CA . SER A 1 102 ? 4.604 6.408 5.834 1.00 96.62 102 SER A CA 1
ATOM 758 C C . SER A 1 102 ? 3.480 7.426 5.732 1.00 96.62 102 SER A C 1
ATOM 760 O O . SER A 1 102 ? 3.607 8.464 5.074 1.00 96.62 102 SER A O 1
ATOM 762 N N . GLY A 1 103 ? 2.350 7.100 6.348 1.00 97.00 103 GLY A N 1
ATOM 763 C CA . GLY A 1 103 ? 1.152 7.904 6.198 1.00 97.00 103 GLY A CA 1
ATOM 764 C C . GLY A 1 103 ? 0.015 7.502 7.115 1.00 97.00 103 GLY A C 1
ATOM 765 O O . GLY A 1 103 ? 0.179 6.740 8.075 1.00 97.00 103 GLY A O 1
ATOM 766 N N . LYS A 1 104 ? -1.157 8.042 6.795 1.00 97.19 104 LYS A N 1
ATOM 767 C CA . LYS A 1 104 ? -2.425 7.716 7.443 1.00 97.19 104 LYS A CA 1
ATOM 768 C C . LYS A 1 104 ? -3.390 7.152 6.412 1.00 97.19 104 LYS A C 1
ATOM 770 O O . LYS A 1 104 ? -3.493 7.689 5.312 1.00 97.19 104 LYS A O 1
ATOM 775 N N . VAL A 1 105 ? -4.084 6.074 6.760 1.00 95.62 105 VAL A N 1
ATOM 776 C CA . VAL A 1 105 ? -5.174 5.539 5.932 1.00 95.62 105 VAL A CA 1
ATOM 777 C C . VAL A 1 105 ? -6.213 6.625 5.655 1.00 95.62 105 VAL A C 1
ATOM 779 O O . VAL A 1 105 ? -6.488 7.472 6.509 1.00 95.62 105 VAL A O 1
ATOM 782 N N . ILE A 1 106 ? -6.807 6.587 4.466 1.00 96.62 106 ILE A N 1
ATOM 783 C CA . ILE A 1 106 ? -7.943 7.444 4.147 1.00 96.62 106 ILE A CA 1
ATOM 784 C C . ILE A 1 106 ? -9.166 6.850 4.840 1.00 96.62 106 ILE A C 1
ATOM 786 O O . ILE A 1 106 ? -9.563 5.721 4.542 1.00 96.62 106 ILE A O 1
ATOM 790 N N . ALA A 1 107 ? -9.727 7.587 5.798 1.00 91.69 107 ALA A N 1
ATOM 791 C CA . ALA A 1 107 ? -10.924 7.168 6.515 1.00 91.69 107 ALA A CA 1
ATOM 792 C C . ALA A 1 107 ? -12.125 7.071 5.561 1.00 91.69 107 ALA A C 1
ATOM 794 O O . ALA A 1 107 ? -12.220 7.819 4.586 1.00 91.69 107 ALA A O 1
ATOM 795 N N . TRP A 1 108 ? -13.056 6.164 5.857 1.00 82.19 108 TRP A N 1
ATOM 796 C CA . TRP A 1 108 ? -14.334 6.116 5.150 1.00 82.19 108 TRP A CA 1
ATOM 797 C C . TRP A 1 108 ? -15.086 7.427 5.383 1.00 82.19 108 TRP A C 1
ATOM 799 O O . TRP A 1 108 ? -15.206 7.867 6.526 1.00 82.19 108 TRP A O 1
ATOM 809 N N . ALA A 1 109 ? -15.576 8.050 4.311 1.00 72.75 109 ALA A N 1
ATOM 810 C CA . ALA A 1 109 ? -16.540 9.131 4.447 1.00 72.75 109 ALA A CA 1
ATOM 811 C C . ALA A 1 109 ? -17.803 8.546 5.094 1.00 72.75 109 ALA A C 1
ATOM 813 O O . ALA A 1 109 ? -18.328 7.542 4.607 1.00 72.75 109 ALA A O 1
ATOM 814 N N . ILE A 1 110 ? -18.214 9.129 6.218 1.00 50.72 110 ILE A N 1
ATOM 815 C CA . ILE A 1 110 ? -19.459 8.801 6.918 1.00 50.72 110 ILE A CA 1
ATOM 816 C C . ILE A 1 110 ? -20.539 9.747 6.406 1.00 50.72 110 ILE A C 1
ATOM 818 O O . ILE A 1 110 ? -20.229 10.958 6.313 1.00 50.72 110 ILE A O 1
#

Nearest PDB structures (foldseek):
  3a5p-assembly2_C  TM=6.416E-01  e=3.052E-04  Physarum polycephalum
  3ubo-assembly1_B  TM=4.691E-01  e=9.587E+00  Sinorhizobium meliloti

Solvent-accessible surface area (backbone atoms only — not comparable to full-atom values): 5985 Å² total; per-residue (Å²): 136,89,54,59,28,39,50,79,46,64,44,90,96,60,67,72,47,38,36,26,19,47,85,97,56,66,39,87,46,63,79,29,57,76,64,68,37,41,34,34,45,40,31,82,101,53,23,34,36,44,39,32,53,52,48,66,78,54,93,87,50,65,28,33,32,43,41,53,54,37,94,53,55,34,18,21,58,90,81,42,40,40,36,38,43,39,45,87,88,32,41,36,40,38,37,69,46,78,36,64,34,52,35,36,46,47,59,71,88,128

pLDDT: mean 82.88, std 13.39, range [31.98, 97.19]